Protein AF-A0A9D8XJE2-F1 (afdb_monomer_lite)

Structure (mmCIF, N/CA/C/O backbone):
data_AF-A0A9D8XJE2-F1
#
_entry.id   AF-A0A9D8XJE2-F1
#
loop_
_atom_site.group_PDB
_atom_site.id
_atom_site.type_symbol
_atom_site.label_atom_id
_atom_site.label_alt_id
_atom_site.label_comp_id
_atom_site.label_asym_id
_atom_site.label_entity_id
_atom_site.label_seq_id
_atom_site.pdbx_PDB_ins_code
_atom_site.Cartn_x
_atom_site.Cartn_y
_atom_site.Cartn_z
_atom_site.occupancy
_atom_site.B_iso_or_equiv
_atom_site.auth_seq_id
_atom_site.auth_comp_id
_atom_site.auth_asym_id
_atom_site.auth_atom_id
_atom_site.pdbx_PDB_model_num
ATOM 1 N N . MET A 1 1 ? -11.795 -10.411 -3.114 1.00 62.47 1 MET A N 1
ATOM 2 C CA . MET A 1 1 ? -10.520 -9.705 -3.343 1.00 62.47 1 MET A CA 1
ATOM 3 C C . MET A 1 1 ? -10.272 -9.515 -4.833 1.00 62.47 1 MET A C 1
ATOM 5 O O . MET A 1 1 ? -9.905 -10.485 -5.491 1.00 62.47 1 MET A O 1
ATOM 9 N N . PRO A 1 2 ? -10.496 -8.322 -5.401 1.00 84.31 2 PRO A N 1
ATOM 10 C CA . PRO A 1 2 ? -10.083 -8.045 -6.769 1.00 84.31 2 PRO A CA 1
ATOM 11 C C . PRO A 1 2 ? -8.580 -7.725 -6.790 1.00 84.31 2 PRO A C 1
ATOM 13 O O . PRO A 1 2 ? -8.158 -6.632 -6.414 1.00 84.31 2 PRO A O 1
ATOM 16 N N . ILE A 1 3 ? -7.766 -8.696 -7.211 1.00 92.00 3 ILE A N 1
ATOM 17 C CA . ILE A 1 3 ? -6.412 -8.412 -7.698 1.00 92.00 3 ILE A CA 1
ATOM 18 C C . ILE A 1 3 ? -6.580 -7.789 -9.084 1.00 92.00 3 ILE A C 1
ATOM 20 O O . ILE A 1 3 ? -7.203 -8.390 -9.959 1.00 92.00 3 ILE A O 1
ATOM 24 N N . ILE A 1 4 ? -6.065 -6.578 -9.261 1.00 94.94 4 ILE A N 1
ATOM 25 C CA . ILE A 1 4 ? -6.225 -5.775 -10.470 1.00 94.94 4 ILE A CA 1
ATOM 26 C C . ILE A 1 4 ? -4.855 -5.639 -11.122 1.00 94.94 4 ILE A C 1
ATOM 28 O O . ILE A 1 4 ? -3.985 -4.919 -10.630 1.00 94.94 4 ILE A O 1
ATOM 32 N N . GLU A 1 5 ? -4.663 -6.342 -12.232 1.00 95.19 5 GLU A N 1
ATOM 33 C CA . GLU A 1 5 ? -3.470 -6.179 -13.053 1.00 95.19 5 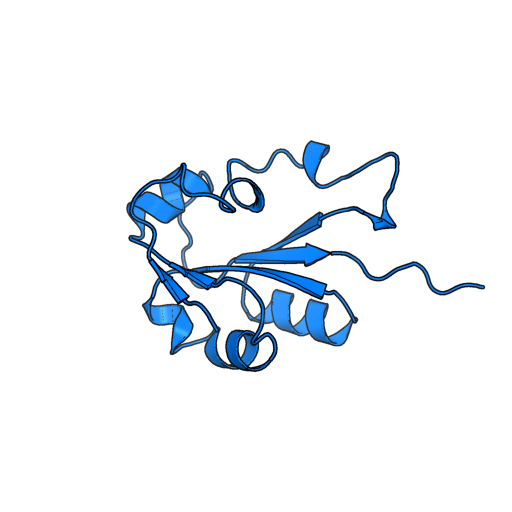GLU A CA 1
ATOM 34 C C . GLU A 1 5 ? -3.574 -4.887 -13.869 1.00 95.19 5 GLU A C 1
ATOM 36 O O . GLU A 1 5 ? -4.526 -4.679 -14.624 1.00 95.19 5 GLU A O 1
ATOM 41 N N . ILE A 1 6 ? -2.597 -4.002 -13.693 1.00 94.69 6 ILE A N 1
ATOM 42 C CA . ILE A 1 6 ? -2.520 -2.706 -14.355 1.00 94.69 6 ILE A CA 1
ATOM 43 C C . ILE A 1 6 ? -1.462 -2.738 -15.455 1.00 94.69 6 ILE A C 1
ATOM 45 O O . ILE A 1 6 ? -0.353 -3.242 -15.278 1.00 94.69 6 ILE A O 1
ATOM 49 N N . ASN A 1 7 ? -1.824 -2.159 -16.597 1.00 93.25 7 ASN A N 1
ATOM 50 C CA . ASN A 1 7 ? -0.956 -2.003 -17.768 1.00 93.25 7 ASN A CA 1
ATOM 51 C C . ASN A 1 7 ? -0.776 -0.527 -18.168 1.00 93.25 7 ASN A C 1
ATOM 53 O O . ASN A 1 7 ? 0.012 -0.222 -19.057 1.00 93.25 7 ASN A O 1
ATOM 57 N N . ASP A 1 8 ? -1.491 0.381 -17.496 1.00 90.81 8 ASP A N 1
ATOM 58 C CA . ASP A 1 8 ? -1.468 1.828 -17.703 1.00 90.81 8 ASP A CA 1
ATOM 59 C C . ASP A 1 8 ? -1.471 2.521 -16.332 1.00 90.81 8 ASP A C 1
ATOM 61 O O . ASP A 1 8 ? -2.212 2.122 -15.431 1.00 90.81 8 ASP A O 1
ATOM 65 N N . ILE A 1 9 ? -0.642 3.555 -16.174 1.00 87.75 9 ILE A N 1
ATOM 66 C CA . ILE A 1 9 ? -0.578 4.379 -14.959 1.00 87.75 9 ILE A CA 1
ATOM 67 C C . ILE A 1 9 ? -1.842 5.226 -14.759 1.00 87.75 9 ILE A C 1
ATOM 69 O O . ILE A 1 9 ? -2.092 5.684 -13.650 1.00 87.75 9 ILE A O 1
ATOM 73 N N . ASN A 1 10 ? -2.641 5.414 -15.812 1.00 87.44 10 ASN A N 1
ATOM 74 C CA . ASN A 1 10 ? -3.896 6.162 -15.780 1.00 87.44 10 ASN A CA 1
ATOM 75 C C . ASN A 1 10 ? -5.112 5.281 -15.450 1.00 87.44 10 ASN A C 1
ATOM 77 O O . ASN A 1 10 ? -6.251 5.727 -15.602 1.00 87.44 10 ASN A O 1
ATOM 81 N N . ALA A 1 11 ? -4.905 4.021 -15.044 1.00 88.94 11 ALA A N 1
ATOM 82 C CA . ALA A 1 11 ? -6.014 3.162 -14.649 1.00 88.94 11 ALA A CA 1
ATOM 83 C C . ALA A 1 11 ? -6.779 3.774 -13.451 1.00 88.94 11 ALA A C 1
ATOM 85 O O . ALA A 1 11 ? -6.152 4.338 -12.549 1.00 88.94 11 ALA A O 1
ATOM 86 N N . PRO A 1 12 ? -8.122 3.661 -13.411 1.00 87.31 12 PRO A N 1
ATOM 87 C CA . PRO A 1 12 ? -8.921 4.232 -12.330 1.00 87.31 12 PRO A CA 1
ATOM 88 C C . PRO A 1 12 ? -8.486 3.728 -10.949 1.00 87.31 12 PRO A C 1
ATOM 90 O O . PRO A 1 12 ? -8.287 2.527 -10.764 1.00 87.31 12 PRO A O 1
ATOM 93 N N . GLY A 1 13 ? -8.383 4.632 -9.973 1.00 86.00 13 GLY A N 1
ATOM 94 C CA . GLY A 1 13 ? -8.026 4.320 -8.590 1.00 86.00 13 GLY A CA 1
ATOM 95 C C . GLY A 1 13 ? -6.520 4.310 -8.303 1.00 86.00 13 GLY A C 1
ATOM 96 O O . GLY A 1 13 ? -6.135 4.121 -7.146 1.00 86.00 13 GLY A O 1
ATOM 97 N N . LEU A 1 14 ? -5.663 4.519 -9.312 1.00 89.06 14 LEU A N 1
ATOM 98 C CA . LEU A 1 14 ? -4.209 4.644 -9.142 1.00 89.06 14 LEU A CA 1
ATOM 99 C C . LEU A 1 14 ? -3.758 6.045 -8.721 1.00 89.06 14 LEU A C 1
ATOM 101 O O . LEU A 1 14 ? -2.628 6.201 -8.257 1.00 89.06 14 LEU A O 1
ATOM 105 N N . GLU A 1 15 ? -4.627 7.053 -8.820 1.00 86.12 15 GLU A N 1
ATOM 106 C CA . GLU A 1 15 ? -4.335 8.442 -8.457 1.00 86.12 15 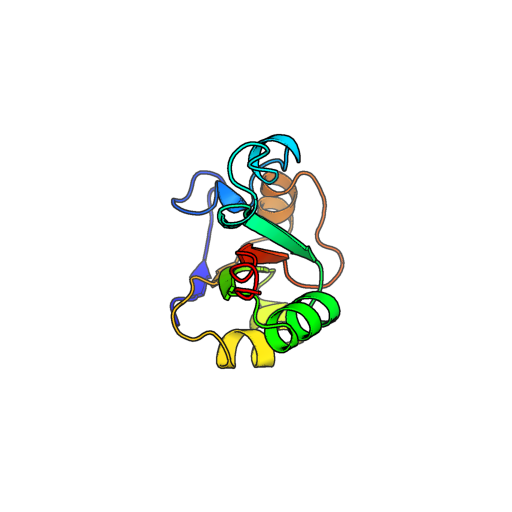GLU A CA 1
ATOM 107 C C . GLU A 1 15 ? -3.818 8.576 -7.018 1.00 86.12 15 GLU A C 1
ATOM 109 O O . GLU A 1 15 ? -2.936 9.388 -6.750 1.00 86.12 15 GLU A O 1
ATOM 114 N N . ILE A 1 1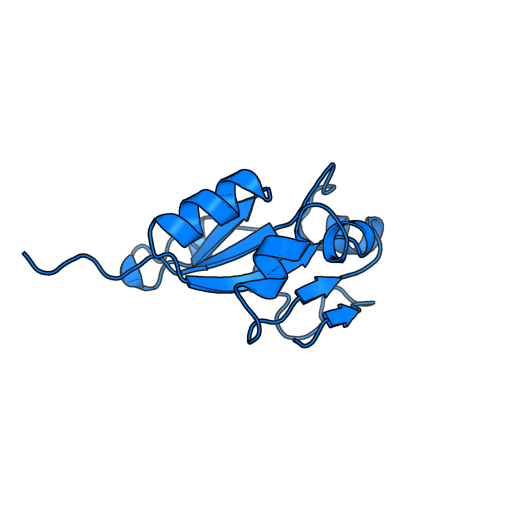6 ? -4.279 7.702 -6.116 1.00 85.12 16 ILE A N 1
ATOM 115 C CA . ILE A 1 16 ? -3.866 7.646 -4.708 1.00 85.12 16 ILE A CA 1
ATOM 116 C C . ILE A 1 16 ? -2.389 7.261 -4.519 1.00 85.12 16 ILE A C 1
ATOM 118 O O . ILE A 1 16 ? -1.808 7.566 -3.480 1.00 85.12 16 ILE A O 1
ATOM 122 N N . PHE A 1 17 ? -1.781 6.601 -5.511 1.00 87.00 17 PHE A N 1
ATOM 123 C CA . PHE A 1 17 ? -0.370 6.200 -5.524 1.00 87.00 17 PHE A CA 1
ATOM 124 C C . PHE A 1 17 ? 0.488 7.034 -6.482 1.00 87.00 17 PHE A C 1
ATOM 126 O O . PHE A 1 17 ? 1.713 6.904 -6.468 1.00 87.00 17 PHE A O 1
ATOM 133 N N . SER A 1 18 ? -0.138 7.858 -7.324 1.00 80.62 18 SER A N 1
ATOM 134 C CA . SER A 1 18 ? 0.569 8.692 -8.291 1.00 80.62 18 SER A CA 1
ATOM 135 C C . SER A 1 18 ? 1.325 9.823 -7.587 1.00 80.62 18 SER A C 1
ATOM 137 O O . SER A 1 18 ? 0.794 10.431 -6.661 1.00 80.62 18 SER A O 1
ATOM 139 N N . THR A 1 19 ? 2.574 10.065 -8.010 1.00 62.91 19 THR A N 1
ATOM 140 C CA . THR A 1 19 ? 3.466 11.192 -7.643 1.00 62.91 19 THR A CA 1
ATOM 141 C C . THR A 1 19 ? 3.049 11.959 -6.375 1.00 62.91 19 THR A C 1
ATOM 143 O O . THR A 1 19 ? 2.465 13.042 -6.430 1.00 62.91 19 THR A O 1
ATOM 146 N N . LEU A 1 20 ? 3.346 11.354 -5.222 1.00 62.06 20 LEU A N 1
ATOM 147 C CA . LEU A 1 20 ? 3.017 11.829 -3.878 1.00 62.06 20 LEU A CA 1
ATOM 148 C C . LEU A 1 20 ? 3.503 13.269 -3.649 1.00 62.06 20 LEU A C 1
ATOM 150 O O . LEU A 1 20 ? 4.661 13.492 -3.301 1.00 62.06 20 LEU A O 1
ATOM 154 N N . THR A 1 21 ? 2.616 14.257 -3.772 1.00 54.44 21 THR A N 1
ATOM 155 C CA . THR A 1 21 ? 2.814 15.527 -3.065 1.00 54.44 21 THR A CA 1
ATOM 156 C C . THR A 1 21 ? 2.170 15.396 -1.694 1.00 54.44 21 THR A C 1
ATOM 158 O O . THR A 1 21 ? 0.951 15.299 -1.556 1.00 54.44 21 THR A O 1
ATOM 161 N N . GLU A 1 22 ? 3.008 15.389 -0.655 1.00 53.03 22 GLU A N 1
ATOM 162 C CA . GLU A 1 22 ? 2.613 15.326 0.761 1.00 53.03 22 GLU A CA 1
ATOM 163 C C . GLU A 1 22 ? 1.508 16.332 1.133 1.00 53.03 22 GLU A C 1
ATOM 165 O O . GLU A 1 22 ? 0.747 16.083 2.067 1.00 53.03 22 GLU A O 1
ATOM 170 N N . ALA A 1 23 ? 1.380 17.431 0.379 1.00 50.06 23 ALA A N 1
ATOM 171 C CA . ALA A 1 23 ? 0.350 18.456 0.533 1.00 50.06 23 ALA A CA 1
ATOM 172 C C . ALA A 1 23 ? -1.085 17.973 0.239 1.00 50.06 23 ALA A C 1
ATOM 174 O O . ALA A 1 23 ? -2.022 18.518 0.807 1.00 50.06 23 ALA A O 1
ATOM 175 N N . GLN A 1 24 ? -1.287 16.961 -0.615 1.00 50.22 24 GLN A N 1
ATOM 176 C CA . GLN A 1 24 ? -2.628 16.423 -0.911 1.00 50.22 24 GLN A CA 1
ATOM 177 C C . GLN A 1 24 ? -3.044 15.309 0.064 1.00 50.22 24 GLN A C 1
ATOM 179 O O . GLN A 1 24 ? -4.230 15.099 0.308 1.00 50.22 24 GLN A O 1
ATOM 184 N N . LEU A 1 25 ? -2.068 14.619 0.662 1.00 53.78 25 LEU A N 1
ATOM 185 C CA . LEU A 1 25 ? -2.282 13.585 1.682 1.00 53.78 25 LEU A CA 1
ATOM 186 C C . LEU A 1 25 ? -2.472 14.189 3.082 1.00 53.78 25 LEU A C 1
ATOM 188 O O . LEU A 1 25 ? -3.313 13.738 3.868 1.00 53.78 25 LEU A O 1
ATOM 192 N N . ARG A 1 26 ? -1.749 15.275 3.380 1.00 52.03 26 ARG A N 1
ATOM 193 C CA . ARG A 1 26 ? -2.058 16.177 4.491 1.00 52.03 26 ARG A CA 1
ATOM 194 C C . ARG A 1 26 ? -3.241 17.046 4.096 1.00 52.03 26 ARG A C 1
ATOM 196 O O . ARG A 1 26 ? -3.078 18.175 3.661 1.00 52.03 26 ARG A O 1
ATOM 203 N N . ASN A 1 27 ? -4.444 16.532 4.284 1.00 52.28 27 ASN A N 1
ATOM 204 C CA . ASN A 1 27 ? -5.636 17.363 4.306 1.00 52.28 27 ASN A CA 1
ATOM 205 C C . ASN A 1 27 ? -5.521 18.310 5.527 1.00 52.28 27 ASN A C 1
ATOM 207 O O . ASN A 1 27 ? -6.019 17.992 6.603 1.00 52.28 27 ASN A O 1
ATOM 211 N N . GLU A 1 28 ? -4.751 19.405 5.412 1.00 52.34 28 GLU A N 1
ATOM 212 C CA . GLU A 1 28 ? -4.370 20.304 6.524 1.00 52.34 28 GLU A CA 1
ATOM 213 C C . GLU A 1 28 ? -5.590 20.900 7.239 1.00 52.34 28 GLU A C 1
ATOM 215 O O . GLU A 1 28 ? -5.504 21.282 8.403 1.00 52.34 28 GLU A O 1
ATOM 220 N N . LEU A 1 29 ? -6.734 20.925 6.553 1.00 54.16 29 LEU A N 1
ATOM 221 C CA . LEU A 1 29 ? -8.015 21.401 7.061 1.00 54.16 29 LEU A CA 1
ATOM 222 C C . LEU A 1 29 ? -8.844 20.301 7.747 1.00 54.16 29 LEU A C 1
ATOM 224 O O . LEU A 1 29 ? -9.683 20.620 8.582 1.00 54.16 29 LEU A O 1
ATOM 228 N N . GLU A 1 30 ? -8.617 19.023 7.422 1.00 58.00 30 GLU A N 1
ATOM 229 C CA . GLU A 1 30 ? -9.406 17.880 7.911 1.00 58.00 30 GLU A CA 1
ATOM 230 C C . GLU A 1 30 ? -8.498 16.660 8.174 1.00 58.00 30 GLU A C 1
ATOM 232 O O . GLU A 1 30 ? -8.479 15.701 7.391 1.00 58.00 30 GLU A O 1
ATOM 237 N N . PRO A 1 31 ? -7.717 16.664 9.270 1.00 59.47 31 PRO A N 1
ATOM 238 C CA . PRO A 1 31 ? -6.745 15.612 9.567 1.00 59.47 31 PRO A CA 1
ATOM 239 C C . PRO A 1 31 ? -7.364 14.207 9.693 1.00 59.47 31 PRO A C 1
ATOM 241 O O . PRO A 1 31 ? -6.683 13.228 9.377 1.00 59.47 31 PRO A O 1
ATOM 244 N N . GLU A 1 32 ? -8.643 14.078 10.074 1.00 59.56 32 GLU A N 1
ATOM 245 C CA . GLU A 1 32 ? -9.380 12.800 10.045 1.00 59.56 32 GLU A CA 1
ATOM 246 C C . GLU A 1 32 ? -9.646 12.243 8.636 1.00 59.56 32 GLU A C 1
ATOM 248 O O . GLU A 1 32 ? -9.842 11.038 8.468 1.00 59.56 32 GLU A O 1
ATOM 253 N N . LYS A 1 33 ? -9.627 13.093 7.606 1.00 63.50 33 LYS A N 1
ATOM 254 C CA . LYS A 1 33 ? -9.758 12.687 6.200 1.00 63.50 33 LYS A CA 1
ATOM 255 C C . LYS A 1 33 ? -8.403 12.485 5.526 1.00 63.50 33 LYS A C 1
ATOM 257 O O . LYS A 1 33 ? -8.366 12.125 4.351 1.00 63.50 33 LYS A O 1
ATOM 262 N N . GLY A 1 34 ? -7.305 12.702 6.253 1.00 74.50 34 GLY A N 1
ATOM 263 C CA . GLY A 1 34 ? -5.950 12.509 5.755 1.00 74.50 34 GLY A CA 1
ATOM 264 C C . GLY A 1 34 ? -5.711 11.059 5.340 1.00 74.50 34 GLY A C 1
ATOM 265 O O . GLY A 1 34 ? -5.787 10.136 6.159 1.00 74.50 34 GLY A O 1
ATOM 266 N N . ILE A 1 35 ? -5.413 10.868 4.059 1.00 83.50 35 ILE A N 1
ATOM 267 C CA . ILE A 1 35 ? -4.887 9.615 3.525 1.00 83.50 35 ILE A CA 1
ATOM 268 C C . ILE A 1 35 ? -3.366 9.687 3.649 1.00 83.50 35 ILE A C 1
ATOM 270 O O . ILE A 1 35 ? -2.781 10.758 3.548 1.00 83.50 35 ILE A O 1
ATOM 274 N N . PHE A 1 36 ? -2.700 8.567 3.883 1.00 84.38 36 PHE A N 1
ATOM 275 C CA . PHE A 1 36 ? -1.247 8.475 3.744 1.00 84.38 36 PHE A CA 1
ATOM 276 C C . PHE A 1 36 ? -0.866 7.131 3.136 1.00 84.38 36 PHE A C 1
ATOM 278 O O . PHE A 1 36 ? -1.663 6.189 3.144 1.00 84.38 36 PHE A O 1
ATOM 285 N N . ILE A 1 37 ? 0.361 7.047 2.626 1.00 88.75 37 ILE A N 1
ATOM 286 C CA . ILE A 1 37 ? 0.921 5.802 2.111 1.00 88.75 37 ILE A CA 1
ATOM 287 C C . ILE A 1 37 ? 1.823 5.178 3.172 1.00 88.75 37 ILE A C 1
ATOM 289 O O . ILE A 1 37 ? 2.803 5.777 3.610 1.00 88.75 37 ILE A O 1
ATOM 293 N N . ALA A 1 38 ? 1.475 3.970 3.602 1.00 91.19 38 ALA A N 1
ATOM 294 C CA . ALA A 1 38 ? 2.335 3.121 4.408 1.00 91.19 38 ALA A CA 1
ATOM 295 C C . ALA A 1 38 ? 3.223 2.280 3.486 1.00 91.19 38 ALA A C 1
ATOM 297 O O . ALA A 1 38 ? 2.723 1.549 2.627 1.00 91.19 38 ALA A O 1
ATOM 298 N N . GLU A 1 39 ? 4.536 2.357 3.694 1.00 89.94 39 GLU A N 1
ATOM 299 C CA . GLU A 1 39 ? 5.518 1.619 2.902 1.00 89.94 39 GLU A CA 1
ATOM 300 C C . GLU A 1 39 ? 6.042 0.408 3.682 1.00 89.94 39 GLU A C 1
ATOM 302 O O . GLU A 1 39 ? 6.525 0.548 4.807 1.00 89.94 39 GLU A O 1
ATOM 307 N N . SER A 1 40 ? 6.009 -0.774 3.058 1.00 90.81 40 SER A N 1
ATOM 308 C CA . SER A 1 40 ? 6.428 -2.090 3.573 1.00 90.81 40 SER A CA 1
ATOM 309 C C . SER A 1 40 ? 5.377 -2.877 4.373 1.00 90.81 40 SER A C 1
ATOM 311 O O . SER A 1 40 ? 4.612 -2.303 5.156 1.00 90.81 40 SER A O 1
ATOM 313 N N . PRO A 1 41 ? 5.419 -4.225 4.302 1.00 93.44 41 PRO A N 1
ATOM 314 C CA . PRO A 1 41 ? 4.533 -5.080 5.087 1.00 93.44 41 PRO A CA 1
ATOM 315 C C . PRO A 1 41 ? 4.577 -4.816 6.597 1.00 93.44 41 PRO A C 1
ATOM 317 O O . PRO A 1 41 ? 3.562 -4.892 7.287 1.00 93.44 41 PRO A O 1
ATOM 320 N N . LYS A 1 42 ? 5.760 -4.492 7.138 1.00 94.00 42 LYS A N 1
ATOM 321 C CA . LYS A 1 42 ? 5.932 -4.237 8.574 1.00 94.00 42 LYS A CA 1
ATOM 322 C C . LYS A 1 42 ? 5.147 -3.004 9.019 1.00 94.00 42 LYS A C 1
ATOM 324 O O . LYS A 1 42 ? 4.442 -3.080 10.020 1.00 94.00 42 LYS A O 1
ATOM 329 N N . VAL A 1 43 ? 5.266 -1.892 8.294 1.00 93.25 43 VAL A N 1
ATOM 330 C CA . VAL A 1 43 ? 4.574 -0.640 8.638 1.00 93.25 43 VAL A CA 1
ATOM 331 C C . VAL A 1 43 ? 3.066 -0.811 8.491 1.00 93.25 43 VAL A C 1
ATOM 333 O O . VAL A 1 43 ? 2.324 -0.423 9.388 1.00 93.25 43 VAL A O 1
ATOM 336 N N . ILE A 1 44 ? 2.618 -1.470 7.420 1.00 94.75 44 ILE A N 1
ATOM 337 C CA . ILE A 1 44 ? 1.192 -1.720 7.178 1.00 94.75 44 ILE A CA 1
ATOM 338 C C . ILE A 1 44 ? 0.585 -2.559 8.306 1.00 94.75 44 ILE A C 1
ATOM 340 O O . ILE A 1 44 ? -0.477 -2.219 8.820 1.00 94.75 44 ILE A O 1
ATOM 344 N N . ARG A 1 45 ? 1.275 -3.613 8.762 1.00 94.50 45 ARG A N 1
ATOM 345 C CA . ARG A 1 45 ? 0.823 -4.417 9.909 1.00 94.50 45 ARG A CA 1
ATOM 346 C C . ARG A 1 45 ? 0.683 -3.593 11.187 1.00 94.50 45 ARG A C 1
ATOM 348 O O . ARG A 1 45 ? -0.313 -3.746 11.890 1.00 94.50 45 ARG A O 1
ATOM 355 N N . VAL A 1 46 ? 1.652 -2.725 11.478 1.00 95.00 46 VAL A N 1
ATOM 356 C CA . VAL A 1 46 ? 1.594 -1.836 12.651 1.00 95.00 46 VAL A CA 1
ATOM 357 C C . VAL A 1 46 ? 0.417 -0.864 12.536 1.00 95.00 46 VAL A C 1
ATOM 359 O O . VAL A 1 46 ? -0.315 -0.675 13.504 1.00 95.00 46 VAL A O 1
ATOM 362 N N . ALA A 1 47 ? 0.184 -0.295 11.353 1.00 92.62 47 ALA A N 1
ATOM 363 C CA . ALA A 1 47 ? -0.944 0.597 11.115 1.00 92.62 47 ALA A CA 1
ATOM 364 C C . ALA A 1 47 ? -2.292 -0.134 11.269 1.00 92.62 47 ALA A C 1
ATOM 366 O O . ALA A 1 47 ? -3.174 0.345 11.976 1.00 92.62 47 ALA A O 1
ATOM 367 N N . LEU A 1 48 ? -2.437 -1.338 10.710 1.00 93.31 48 LEU A N 1
ATOM 368 C CA . LEU A 1 48 ? -3.626 -2.174 10.911 1.00 93.31 48 LEU A CA 1
ATOM 369 C C . LEU A 1 48 ? -3.893 -2.447 12.400 1.00 93.31 48 LEU A C 1
ATOM 371 O O . LEU A 1 48 ? -5.019 -2.296 12.866 1.00 93.31 48 LEU A O 1
ATOM 375 N N . GLN A 1 49 ? -2.855 -2.796 13.169 1.00 92.94 49 GLN A N 1
ATOM 376 C CA . GLN A 1 49 ? -2.966 -3.019 14.618 1.00 92.94 49 GLN A CA 1
ATOM 377 C C . GLN A 1 49 ? -3.367 -1.757 15.390 1.00 92.94 49 GLN A C 1
ATOM 379 O O . GLN A 1 49 ? -4.044 -1.851 16.410 1.00 92.94 49 GLN A O 1
ATOM 384 N N . ALA A 1 50 ? -2.973 -0.581 14.903 1.00 91.12 50 ALA A N 1
ATOM 385 C CA . ALA A 1 50 ? -3.342 0.704 15.481 1.00 91.12 50 ALA A CA 1
ATOM 386 C C . ALA A 1 50 ? -4.727 1.214 15.019 1.00 91.12 50 ALA A C 1
ATOM 388 O O . ALA A 1 50 ? -5.104 2.334 15.360 1.00 91.12 50 ALA A O 1
ATOM 389 N N . GLY A 1 51 ? -5.490 0.411 14.266 1.00 90.56 51 GLY A N 1
ATOM 390 C CA . GLY A 1 51 ? -6.859 0.730 13.846 1.00 90.56 51 GLY A CA 1
ATOM 391 C C . GLY A 1 51 ? -6.959 1.593 12.586 1.00 90.56 51 GLY A C 1
ATOM 392 O O . GLY A 1 51 ? -8.014 2.167 12.320 1.00 90.56 51 GLY A O 1
ATOM 393 N N . TYR A 1 52 ? -5.882 1.705 11.809 1.00 90.88 52 TYR A N 1
ATOM 394 C CA . TYR A 1 52 ? -5.910 2.402 10.527 1.00 90.88 52 TYR A CA 1
ATOM 395 C C . TYR A 1 52 ? -6.633 1.565 9.473 1.00 90.88 52 TYR A C 1
ATOM 397 O O . TYR A 1 52 ? -6.460 0.347 9.400 1.00 90.88 52 TYR A O 1
ATOM 405 N N . GLN A 1 53 ? -7.417 2.230 8.627 1.00 90.88 53 GLN A N 1
ATOM 406 C CA . GLN A 1 53 ? -8.201 1.571 7.583 1.00 90.88 53 GLN A CA 1
ATOM 407 C C . GLN A 1 53 ? -7.425 1.542 6.271 1.00 90.88 53 GLN A C 1
ATOM 409 O O . GLN A 1 53 ? -6.927 2.575 5.828 1.00 90.88 53 GLN A O 1
ATOM 414 N N . THR A 1 54 ? -7.336 0.377 5.637 1.00 92.94 54 THR A N 1
ATOM 415 C CA . THR A 1 54 ? -6.742 0.219 4.305 1.00 92.94 54 THR A CA 1
ATOM 416 C C . THR A 1 54 ? -7.734 0.654 3.229 1.00 92.94 54 THR A C 1
ATOM 418 O O . THR A 1 54 ? -8.939 0.459 3.362 1.00 92.94 54 THR A O 1
ATOM 421 N N . LEU A 1 55 ? -7.229 1.287 2.170 1.00 92.44 55 LEU A N 1
ATOM 422 C CA . LEU A 1 55 ? -8.035 1.766 1.042 1.00 92.44 55 LEU A CA 1
ATOM 423 C C . LEU A 1 55 ? -7.678 1.040 -0.252 1.00 92.44 55 LEU A C 1
ATOM 425 O O . LEU A 1 55 ? -8.561 0.688 -1.023 1.00 92.44 55 LEU A O 1
ATOM 429 N N . ALA A 1 56 ? -6.386 0.823 -0.479 1.00 94.12 56 ALA A N 1
ATOM 430 C CA . ALA A 1 56 ? -5.858 0.115 -1.634 1.00 94.12 56 ALA A CA 1
ATOM 431 C C . ALA A 1 56 ? -4.437 -0.370 -1.334 1.00 94.12 56 ALA A C 1
ATOM 433 O O . ALA A 1 56 ? -3.735 0.226 -0.509 1.00 94.12 56 ALA A O 1
ATOM 434 N N . LEU A 1 57 ? -4.001 -1.407 -2.044 1.00 94.94 57 LEU A N 1
ATOM 435 C CA . LEU A 1 57 ? -2.624 -1.900 -2.035 1.00 94.94 57 LEU A CA 1
ATOM 436 C C . LEU A 1 57 ? -2.018 -1.792 -3.438 1.00 94.94 57 LEU A C 1
ATOM 438 O O . LEU A 1 57 ? -2.726 -1.955 -4.428 1.00 94.94 57 LEU A O 1
ATOM 442 N N . LEU A 1 58 ? -0.710 -1.556 -3.513 1.00 94.81 58 LEU A N 1
ATOM 443 C CA . LEU A 1 58 ? 0.069 -1.555 -4.752 1.00 94.81 58 LEU A CA 1
ATOM 444 C C . LEU A 1 58 ? 1.357 -2.359 -4.542 1.00 94.81 58 LEU A C 1
ATOM 446 O O . LEU A 1 58 ? 2.179 -2.007 -3.689 1.00 94.81 58 LEU A O 1
ATOM 450 N N . CYS A 1 59 ? 1.552 -3.435 -5.303 1.00 94.88 59 CYS A N 1
ATOM 451 C CA . CYS A 1 59 ? 2.773 -4.242 -5.239 1.00 94.88 59 CYS A CA 1
ATOM 452 C C . CYS A 1 59 ? 3.020 -5.065 -6.511 1.00 94.88 59 CYS A C 1
ATOM 454 O O . CYS A 1 59 ? 2.124 -5.296 -7.319 1.00 94.88 59 CYS A O 1
ATOM 456 N N . GLU A 1 60 ? 4.249 -5.549 -6.698 1.00 93.81 60 GLU A N 1
ATOM 457 C CA . GLU A 1 60 ? 4.525 -6.561 -7.727 1.00 93.81 60 GLU A CA 1
ATOM 458 C C . GLU A 1 60 ? 3.831 -7.889 -7.387 1.00 93.81 60 GLU A C 1
ATOM 460 O O . GLU A 1 60 ? 3.703 -8.249 -6.216 1.00 93.81 60 GLU A O 1
ATOM 465 N N . ASN A 1 61 ? 3.480 -8.672 -8.409 1.00 91.50 61 ASN A N 1
ATOM 466 C CA . ASN A 1 61 ? 2.720 -9.919 -8.255 1.00 91.50 61 ASN A CA 1
ATOM 467 C C . ASN A 1 61 ? 3.370 -10.904 -7.254 1.00 91.50 61 ASN A C 1
ATOM 469 O O . ASN A 1 61 ? 2.699 -11.502 -6.417 1.00 91.50 61 ASN A O 1
ATOM 473 N N . ARG A 1 62 ? 4.710 -10.976 -7.230 1.00 91.25 62 ARG A N 1
ATOM 474 C CA . ARG A 1 62 ? 5.475 -11.805 -6.274 1.00 91.25 62 ARG A CA 1
ATOM 475 C C . ARG A 1 62 ? 5.178 -11.521 -4.794 1.00 91.25 62 ARG A C 1
ATOM 477 O O . ARG A 1 62 ? 5.381 -12.399 -3.964 1.00 91.25 62 ARG A O 1
ATOM 484 N N . HIS A 1 63 ? 4.736 -10.310 -4.456 1.00 92.44 63 HIS A N 1
ATOM 485 C CA . HIS A 1 63 ? 4.434 -9.912 -3.080 1.00 92.44 63 HIS A CA 1
ATOM 486 C C . HIS A 1 63 ? 3.021 -10.327 -2.651 1.00 92.44 63 HIS A C 1
ATOM 488 O O . HIS A 1 63 ? 2.797 -10.545 -1.463 1.00 92.44 63 HIS A O 1
ATOM 494 N N . ILE A 1 64 ? 2.097 -10.520 -3.602 1.00 91.00 64 ILE A N 1
ATOM 495 C CA . ILE A 1 64 ? 0.706 -10.928 -3.340 1.00 91.00 64 ILE A CA 1
ATOM 496 C C . ILE A 1 64 ? 0.655 -12.284 -2.638 1.00 91.00 64 ILE A C 1
ATOM 498 O O . ILE A 1 64 ? -0.050 -12.444 -1.650 1.00 91.00 64 ILE A O 1
ATOM 502 N N . GLN A 1 65 ? 1.428 -13.250 -3.134 1.00 89.06 65 GLN A N 1
ATOM 503 C CA . GLN A 1 65 ? 1.567 -14.583 -2.531 1.00 89.06 65 GLN A CA 1
ATOM 504 C C . GLN A 1 65 ? 2.748 -14.665 -1.550 1.00 89.06 65 GLN A C 1
ATOM 506 O O . GLN A 1 65 ? 3.048 -15.731 -1.019 1.00 89.06 65 GLN A O 1
ATOM 511 N N . GLY A 1 66 ? 3.454 -13.551 -1.356 1.00 90.81 66 GLY A N 1
ATOM 512 C CA . GLY A 1 66 ? 4.663 -13.461 -0.555 1.00 90.81 66 GLY A CA 1
ATOM 513 C C . GLY A 1 66 ? 4.424 -12.731 0.762 1.00 90.81 66 GLY A C 1
ATOM 514 O O . GLY A 1 66 ? 3.567 -13.082 1.565 1.00 90.81 66 GLY A O 1
ATOM 515 N N . ASP A 1 67 ? 5.214 -11.691 0.989 1.00 90.25 67 ASP A N 1
ATOM 516 C CA . ASP A 1 67 ? 5.272 -10.927 2.237 1.00 90.25 67 ASP A CA 1
ATOM 517 C C . ASP A 1 67 ? 4.063 -10.012 2.505 1.00 90.25 67 ASP A C 1
ATOM 519 O O . ASP A 1 67 ? 3.969 -9.476 3.614 1.00 90.25 67 ASP A O 1
ATOM 523 N N . ALA A 1 68 ? 3.164 -9.833 1.530 1.00 91.81 68 ALA A N 1
ATOM 524 C CA . ALA A 1 68 ? 1.906 -9.103 1.682 1.00 91.81 68 ALA A CA 1
ATOM 525 C C . ALA A 1 68 ? 0.666 -10.014 1.744 1.00 91.81 68 ALA A C 1
ATOM 527 O O . ALA A 1 68 ? -0.437 -9.498 1.920 1.00 91.81 68 ALA A O 1
ATOM 528 N N . ALA A 1 69 ? 0.820 -11.339 1.629 1.00 92.75 69 ALA A N 1
ATOM 529 C CA . ALA A 1 69 ? -0.305 -12.277 1.599 1.00 92.75 69 ALA A CA 1
ATOM 530 C C . ALA A 1 69 ? -1.206 -12.155 2.840 1.00 92.75 69 ALA A C 1
ATOM 532 O O . ALA A 1 69 ? -2.420 -12.020 2.719 1.00 92.75 69 ALA A O 1
ATOM 533 N N . ASP A 1 70 ? -0.608 -12.082 4.032 1.00 93.06 70 ASP A N 1
ATOM 534 C CA . ASP A 1 70 ? -1.330 -11.943 5.302 1.00 93.06 70 ASP A CA 1
ATOM 535 C C . ASP A 1 70 ? -2.073 -10.603 5.429 1.00 93.06 70 ASP A C 1
ATOM 537 O O . ASP A 1 70 ? -3.107 -10.510 6.090 1.00 93.06 70 ASP A O 1
ATOM 541 N N . ILE A 1 71 ? -1.547 -9.546 4.808 1.00 93.31 71 ILE A N 1
ATOM 542 C CA . ILE A 1 71 ? -2.176 -8.220 4.780 1.00 93.31 71 ILE A CA 1
ATOM 543 C C . ILE A 1 71 ? -3.392 -8.248 3.858 1.00 93.31 71 ILE A C 1
ATOM 545 O O . ILE A 1 71 ? -4.451 -7.740 4.220 1.00 93.31 71 ILE A O 1
ATOM 549 N N . ILE A 1 72 ? -3.235 -8.862 2.687 1.00 92.12 72 ILE A N 1
ATOM 550 C CA . ILE A 1 72 ? -4.284 -9.033 1.684 1.00 92.12 72 ILE A CA 1
ATOM 551 C C . ILE A 1 72 ? -5.431 -9.858 2.287 1.00 92.12 72 ILE A C 1
ATOM 553 O O . ILE A 1 72 ? -6.564 -9.387 2.314 1.00 92.12 72 ILE A O 1
ATOM 557 N N . GLU A 1 73 ? -5.145 -11.005 2.904 1.00 91.69 73 GLU A N 1
ATOM 558 C CA . GLU A 1 73 ? -6.158 -11.837 3.576 1.00 91.69 73 GLU A CA 1
ATOM 559 C C . GLU A 1 73 ? -6.966 -11.081 4.644 1.00 91.69 73 GLU A C 1
ATOM 561 O O . GLU A 1 73 ? -8.165 -11.309 4.803 1.00 91.69 73 GLU A O 1
ATOM 566 N N . ARG A 1 74 ? -6.332 -10.147 5.364 1.00 90.06 74 ARG A N 1
ATOM 567 C CA . ARG A 1 74 ? -6.986 -9.313 6.386 1.00 90.06 74 ARG A CA 1
ATOM 568 C C . ARG A 1 74 ? -7.837 -8.181 5.815 1.00 90.06 74 ARG A C 1
ATOM 570 O O . ARG A 1 74 ? -8.569 -7.551 6.576 1.00 90.06 74 ARG A O 1
ATOM 577 N N . CYS A 1 75 ? -7.721 -7.870 4.527 1.00 88.69 75 CYS A N 1
ATOM 578 C CA . CYS A 1 75 ? -8.395 -6.738 3.892 1.00 88.69 75 CYS A CA 1
ATOM 579 C C . CYS A 1 75 ? -9.111 -7.173 2.597 1.00 88.69 75 CYS A C 1
ATOM 581 O O . CYS A 1 75 ? -8.757 -6.700 1.517 1.00 88.69 75 CYS A O 1
ATOM 583 N N . PRO A 1 76 ? -10.123 -8.060 2.669 1.00 84.12 76 PRO A N 1
ATOM 584 C CA . PRO A 1 76 ? -10.672 -8.746 1.497 1.00 84.12 76 PRO A CA 1
ATOM 585 C C . PRO A 1 76 ? -11.413 -7.852 0.485 1.00 84.12 76 PRO A C 1
ATOM 587 O O . PRO A 1 76 ? -11.591 -8.235 -0.681 1.00 84.12 76 PRO A O 1
ATOM 590 N N . ASP A 1 77 ? -11.822 -6.663 0.921 1.00 87.88 77 ASP A N 1
ATOM 591 C CA . ASP A 1 77 ? -12.706 -5.771 0.169 1.00 87.88 77 ASP A CA 1
ATOM 592 C C . ASP A 1 77 ? -11.970 -4.627 -0.541 1.00 87.88 77 ASP A C 1
ATOM 594 O O . ASP A 1 77 ? -12.598 -3.847 -1.255 1.00 87.88 77 ASP A O 1
ATOM 598 N N . ILE A 1 78 ? -10.646 -4.518 -0.379 1.00 92.00 78 ILE A N 1
ATOM 599 C CA . ILE A 1 78 ? -9.864 -3.460 -1.028 1.00 92.00 78 ILE A CA 1
ATOM 600 C C . ILE A 1 78 ? -9.249 -3.923 -2.358 1.00 92.00 78 ILE A C 1
ATOM 602 O O . ILE A 1 78 ? -8.906 -5.101 -2.512 1.00 92.00 78 ILE A O 1
ATOM 606 N N . PRO A 1 79 ? -9.061 -3.008 -3.324 1.00 95.00 79 PRO A N 1
ATOM 607 C CA . PRO A 1 79 ? -8.308 -3.297 -4.534 1.00 95.00 79 PRO A CA 1
ATOM 608 C C . PRO A 1 79 ? -6.824 -3.531 -4.230 1.00 95.00 79 PRO A C 1
ATOM 610 O O . PRO A 1 79 ? -6.188 -2.773 -3.489 1.00 95.00 79 PRO A O 1
ATOM 613 N N . VAL A 1 80 ? -6.267 -4.569 -4.855 1.00 95.50 80 VAL A N 1
ATOM 614 C CA . VAL A 1 80 ? -4.825 -4.842 -4.876 1.00 95.50 80 VAL A CA 1
ATOM 615 C C . VAL A 1 80 ? -4.332 -4.641 -6.300 1.00 95.50 80 VAL A C 1
ATOM 617 O O . VAL A 1 80 ? -4.562 -5.487 -7.160 1.00 95.50 80 VAL A O 1
ATOM 620 N N . TYR A 1 81 ? -3.666 -3.522 -6.554 1.00 95.44 81 TYR A N 1
ATOM 621 C CA . TYR A 1 81 ? -3.097 -3.210 -7.856 1.00 95.44 81 TYR A CA 1
ATOM 622 C C . TYR A 1 81 ? -1.732 -3.871 -8.017 1.00 95.44 81 TYR A C 1
ATOM 624 O O . TYR A 1 81 ? -0.867 -3.786 -7.139 1.00 95.44 81 TYR A O 1
ATOM 632 N N . THR A 1 82 ? -1.522 -4.506 -9.164 1.00 95.19 82 THR A N 1
ATOM 633 C CA . THR A 1 82 ? -0.251 -5.139 -9.498 1.00 95.19 82 THR A CA 1
ATOM 634 C C . THR A 1 82 ? 0.131 -4.913 -10.943 1.00 95.19 82 THR A C 1
ATOM 636 O O . THR A 1 82 ? -0.727 -4.786 -11.803 1.00 95.19 82 THR A O 1
ATOM 639 N N . GLY A 1 83 ? 1.423 -4.847 -11.227 1.00 93.56 83 GLY A N 1
ATOM 640 C CA . GLY A 1 83 ? 1.914 -4.607 -12.575 1.00 93.56 83 GLY A CA 1
ATOM 641 C C . GLY A 1 83 ? 3.412 -4.831 -12.670 1.00 93.56 83 GLY A C 1
ATOM 642 O O . GLY A 1 83 ? 4.062 -5.278 -11.718 1.00 93.56 83 GLY A O 1
ATOM 643 N N . SER A 1 84 ? 3.972 -4.513 -13.835 1.00 93.00 84 SER A N 1
ATOM 644 C CA . SER A 1 84 ? 5.412 -4.621 -14.051 1.00 93.00 84 SER A CA 1
ATOM 645 C C . SER A 1 84 ? 6.181 -3.638 -13.164 1.00 93.00 84 SER A C 1
ATOM 647 O O . SER A 1 84 ? 5.729 -2.526 -12.888 1.00 93.00 84 SER A O 1
ATOM 649 N N . ARG A 1 85 ? 7.398 -4.015 -12.763 1.00 91.31 85 ARG A N 1
ATOM 650 C CA . ARG A 1 85 ? 8.282 -3.151 -11.968 1.00 91.31 85 ARG A CA 1
ATOM 651 C C . ARG A 1 85 ? 8.487 -1.768 -12.590 1.00 91.31 85 ARG A C 1
ATOM 653 O O . ARG A 1 85 ? 8.539 -0.785 -11.859 1.00 91.31 85 ARG A O 1
ATOM 660 N N . GLN A 1 86 ? 8.619 -1.697 -13.917 1.00 91.50 86 GLN A N 1
ATOM 661 C CA . GLN A 1 86 ? 8.768 -0.428 -14.633 1.00 91.50 86 GLN A CA 1
ATOM 662 C C . GLN A 1 86 ? 7.511 0.433 -14.511 1.00 91.50 86 GLN A C 1
ATOM 664 O O . GLN A 1 86 ? 7.631 1.598 -14.154 1.00 91.50 86 GLN A O 1
ATOM 669 N N . LEU A 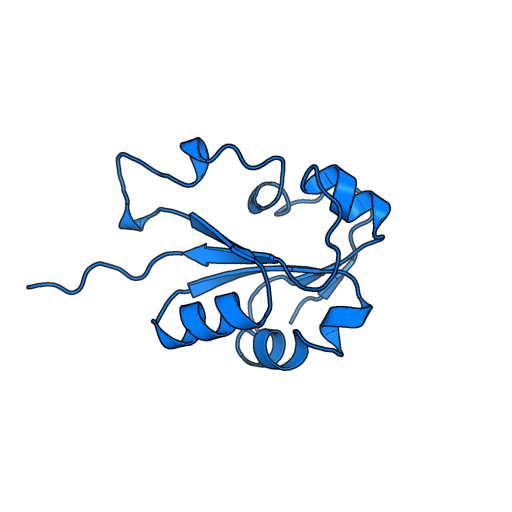1 87 ? 6.325 -0.144 -14.730 1.00 92.06 87 LEU A N 1
ATOM 670 C CA . LEU A 1 87 ? 5.061 0.584 -14.625 1.00 92.06 87 LEU A CA 1
ATOM 671 C C . LEU A 1 87 ? 4.842 1.128 -13.209 1.00 92.06 87 LEU A C 1
ATOM 673 O O . LEU A 1 87 ? 4.535 2.305 -13.036 1.00 92.06 87 LEU A O 1
ATOM 677 N N . LEU A 1 88 ? 5.062 0.284 -12.196 1.00 91.81 88 LEU A N 1
ATOM 678 C CA . LEU A 1 88 ? 4.934 0.682 -10.796 1.00 91.81 88 LEU A CA 1
ATOM 679 C C . LEU A 1 88 ? 5.925 1.793 -10.434 1.00 91.81 88 LEU A C 1
ATOM 681 O O . LEU A 1 88 ? 5.540 2.746 -9.767 1.00 91.81 88 LEU A O 1
ATOM 685 N N . ALA A 1 89 ? 7.170 1.708 -10.910 1.00 90.00 89 ALA A N 1
ATOM 686 C CA . ALA A 1 89 ? 8.170 2.745 -10.673 1.00 90.00 89 ALA A CA 1
ATOM 687 C C . ALA A 1 89 ? 7.837 4.072 -11.371 1.00 90.00 89 ALA A C 1
ATOM 689 O O . ALA A 1 89 ? 8.101 5.136 -10.815 1.00 90.00 89 ALA A O 1
ATOM 690 N N . SER A 1 90 ? 7.253 4.023 -12.571 1.00 90.06 90 SER A N 1
ATOM 691 C CA . SER A 1 90 ? 6.761 5.213 -13.270 1.00 90.06 90 SER A CA 1
ATOM 692 C C . SER A 1 90 ? 5.589 5.866 -12.539 1.00 90.06 90 SER A C 1
ATOM 694 O O . SER A 1 90 ? 5.528 7.089 -12.492 1.00 90.06 90 SER A O 1
ATOM 696 N N . LEU A 1 91 ? 4.692 5.071 -11.946 1.00 88.75 91 LEU A N 1
ATOM 697 C CA . LEU A 1 91 ? 3.552 5.570 -11.172 1.00 88.75 91 LEU A CA 1
ATOM 698 C C . LEU A 1 91 ? 3.993 6.274 -9.879 1.00 88.75 91 LEU A C 1
ATOM 700 O O . LEU A 1 91 ? 3.543 7.381 -9.586 1.00 88.75 91 LEU A O 1
ATOM 704 N N . THR A 1 92 ? 4.871 5.637 -9.103 1.00 86.94 92 THR A N 1
ATOM 705 C CA . THR A 1 92 ? 5.289 6.138 -7.783 1.00 86.94 92 THR A CA 1
ATOM 706 C C . THR A 1 92 ? 6.430 7.155 -7.856 1.00 86.94 92 THR A C 1
ATOM 708 O O . THR A 1 92 ? 6.712 7.839 -6.874 1.00 86.94 92 THR A O 1
ATOM 711 N N . GLY A 1 93 ? 7.120 7.246 -8.996 1.00 87.50 93 GLY A N 1
ATOM 712 C CA . GLY A 1 93 ? 8.326 8.058 -9.169 1.00 87.50 93 GLY A CA 1
ATOM 713 C C . GLY A 1 93 ? 9.597 7.423 -8.591 1.00 87.50 93 GLY A C 1
ATOM 714 O O . GLY A 1 93 ? 10.663 8.036 -8.637 1.00 87.50 93 GLY A O 1
ATOM 715 N N . TYR A 1 94 ? 9.520 6.198 -8.060 1.00 85.69 94 TYR A N 1
ATOM 716 C CA . TYR A 1 94 ? 10.669 5.463 -7.532 1.00 85.69 94 TYR A CA 1
ATOM 717 C C . TYR A 1 94 ? 10.484 3.950 -7.645 1.00 85.69 94 TYR A C 1
ATOM 719 O O . TYR A 1 94 ? 9.383 3.413 -7.633 1.00 85.69 94 TYR A O 1
ATOM 727 N N . THR A 1 95 ? 11.583 3.204 -7.701 1.00 85.94 95 THR A N 1
ATOM 728 C CA . THR A 1 95 ? 11.491 1.743 -7.774 1.00 85.94 95 THR A CA 1
ATOM 729 C C . THR A 1 95 ? 11.143 1.133 -6.417 1.00 85.94 95 THR A C 1
ATOM 731 O O . THR A 1 95 ? 11.933 1.241 -5.478 1.00 85.94 95 THR A O 1
ATOM 734 N N . LEU A 1 96 ? 10.026 0.401 -6.332 1.00 81.56 96 LEU A N 1
ATOM 735 C CA . LEU A 1 96 ? 9.737 -0.455 -5.181 1.00 81.56 96 LEU A CA 1
ATOM 736 C C . LEU A 1 96 ? 10.799 -1.560 -5.126 1.00 81.56 96 LEU A C 1
ATOM 738 O O . LEU A 1 96 ? 10.864 -2.433 -5.990 1.00 81.56 96 LEU A O 1
ATOM 742 N N . THR A 1 97 ? 11.697 -1.496 -4.146 1.00 74.19 97 THR A N 1
ATOM 743 C CA . THR A 1 97 ? 12.809 -2.452 -4.068 1.00 74.19 97 THR A CA 1
ATOM 744 C C . THR A 1 97 ? 12.370 -3.774 -3.457 1.00 74.19 97 THR A C 1
ATOM 746 O O . THR A 1 97 ? 12.755 -4.825 -3.974 1.00 74.19 97 THR A O 1
ATOM 749 N N . ARG A 1 98 ? 11.566 -3.729 -2.387 1.00 68.19 98 ARG A N 1
ATOM 750 C CA . ARG A 1 98 ? 11.011 -4.896 -1.688 1.00 68.19 98 ARG A CA 1
ATOM 751 C C . ARG A 1 98 ? 9.751 -4.526 -0.911 1.00 68.19 98 ARG A C 1
ATOM 753 O O . ARG A 1 98 ? 9.847 -4.078 0.231 1.00 68.19 98 ARG A O 1
ATOM 760 N N . GLY A 1 99 ? 8.588 -4.761 -1.505 1.00 83.19 99 GLY A N 1
ATOM 761 C CA . GLY A 1 99 ? 7.353 -4.814 -0.738 1.00 83.19 99 GLY A CA 1
ATOM 762 C C . GLY A 1 99 ? 6.166 -4.175 -1.430 1.00 83.19 99 GLY A C 1
ATOM 763 O O . GLY A 1 99 ? 5.968 -4.286 -2.637 1.00 83.19 99 GLY A O 1
ATOM 764 N N . VAL A 1 100 ? 5.350 -3.549 -0.600 1.00 92.94 100 VAL A N 1
ATOM 765 C CA . VAL A 1 100 ? 3.990 -3.139 -0.905 1.00 92.94 100 VAL A CA 1
ATOM 766 C C . VAL A 1 100 ? 3.768 -1.738 -0.362 1.00 92.94 100 VAL A C 1
ATOM 768 O O . VAL A 1 100 ? 4.274 -1.389 0.711 1.00 92.94 100 VAL A O 1
ATOM 771 N N . LEU A 1 101 ? 3.021 -0.949 -1.122 1.00 93.62 101 LEU A N 1
ATOM 772 C CA . LEU A 1 101 ? 2.454 0.307 -0.668 1.00 93.62 101 LEU A CA 1
ATOM 773 C C . LEU A 1 101 ? 1.005 0.068 -0.283 1.00 93.62 101 LEU A C 1
ATOM 775 O O . LEU A 1 101 ? 0.281 -0.642 -0.980 1.00 93.62 101 LEU A O 1
ATOM 779 N N . CYS A 1 102 ? 0.577 0.679 0.812 1.00 93.50 102 CYS A N 1
ATOM 780 C CA . CYS A 1 102 ? -0.820 0.692 1.205 1.00 93.50 102 CYS A CA 1
ATOM 781 C C . CYS A 1 102 ? -1.278 2.124 1.386 1.00 93.50 102 CYS A C 1
ATOM 783 O O . CYS A 1 102 ? -0.732 2.846 2.218 1.00 93.50 102 CYS A O 1
ATOM 785 N N . ALA A 1 103 ? -2.322 2.509 0.665 1.00 92.44 103 ALA A N 1
ATOM 786 C CA . ALA A 1 103 ? -3.044 3.721 0.988 1.00 92.44 103 ALA A CA 1
ATOM 787 C C . ALA A 1 103 ? -3.929 3.461 2.207 1.00 92.44 103 ALA A C 1
ATOM 789 O O . ALA A 1 103 ? -4.647 2.456 2.255 1.00 92.44 103 ALA A O 1
ATOM 790 N N . MET A 1 104 ? -3.856 4.337 3.205 1.00 91.56 104 MET A N 1
ATOM 791 C CA . MET A 1 104 ? -4.554 4.159 4.474 1.00 91.56 104 MET A CA 1
ATOM 792 C C . MET A 1 104 ? -5.200 5.456 4.953 1.00 91.56 104 MET A C 1
ATOM 794 O O . MET A 1 104 ? -4.655 6.543 4.765 1.00 91.56 104 MET A O 1
ATOM 798 N N . ARG A 1 105 ? -6.344 5.328 5.628 1.00 88.81 105 ARG A N 1
ATOM 799 C CA . ARG A 1 105 ? -7.015 6.413 6.348 1.00 88.81 105 ARG A CA 1
ATOM 800 C C . ARG A 1 105 ? -6.706 6.321 7.839 1.00 88.81 105 ARG A C 1
ATOM 802 O O . ARG A 1 105 ? -6.689 5.230 8.418 1.00 88.81 105 ARG A O 1
ATOM 809 N N . ARG A 1 106 ? -6.472 7.479 8.459 1.00 84.62 106 ARG A N 1
ATOM 810 C CA . ARG A 1 106 ? -6.278 7.585 9.911 1.00 84.62 106 ARG A CA 1
ATOM 811 C C . ARG A 1 106 ? -7.580 7.269 10.660 1.00 84.62 106 ARG A C 1
ATOM 813 O O . ARG A 1 106 ? -8.648 7.639 10.176 1.00 84.62 106 ARG A O 1
ATOM 820 N N . PRO A 1 107 ? -7.521 6.599 11.823 1.00 81.00 107 PRO A N 1
ATOM 821 C CA . PRO A 1 107 ? -8.696 6.463 12.672 1.00 81.00 107 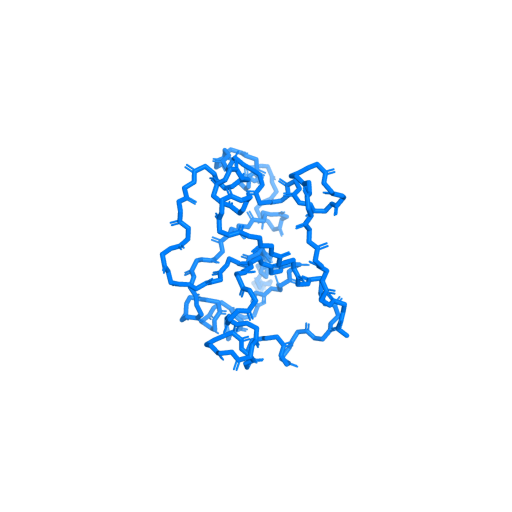PRO A CA 1
ATOM 822 C C . PRO A 1 107 ? -9.154 7.842 13.161 1.00 81.00 107 PRO A C 1
ATOM 824 O O . PRO A 1 107 ? -8.336 8.749 13.338 1.00 81.00 107 PRO A O 1
ATOM 827 N N . LEU A 1 108 ? -10.459 7.985 13.405 1.00 74.06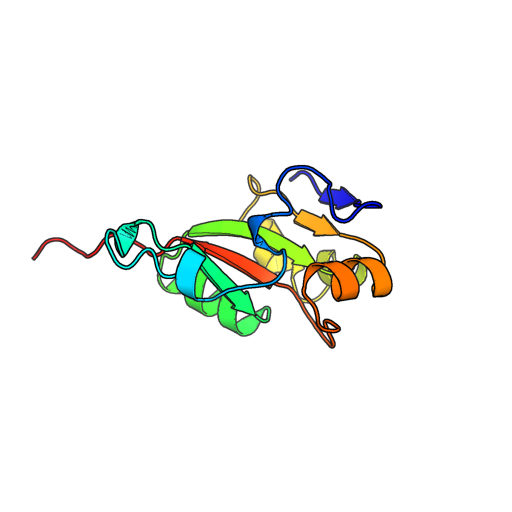 108 LEU A N 1
ATOM 828 C CA . LEU A 1 108 ? -11.000 9.186 14.037 1.00 74.06 108 LEU A CA 1
ATOM 829 C C . LEU A 1 108 ? -10.333 9.392 15.408 1.00 74.06 108 LEU A C 1
ATOM 831 O O . LEU A 1 108 ? -10.089 8.403 16.114 1.00 74.06 108 LEU A O 1
ATOM 835 N N . PRO A 1 109 ? -10.043 10.646 15.807 1.00 68.56 109 PRO A N 1
ATOM 836 C CA . PRO A 1 109 ? -9.593 10.914 17.161 1.00 68.56 109 PRO A CA 1
ATOM 837 C C . PRO A 1 109 ? -10.603 10.319 18.142 1.00 68.56 109 PRO A C 1
ATOM 839 O O . PRO A 1 109 ? -11.815 10.461 17.965 1.00 68.56 109 PRO A O 1
ATOM 842 N N . ARG A 1 110 ? -10.110 9.616 19.168 1.00 63.25 110 ARG A N 1
ATOM 843 C CA . ARG A 1 110 ? -10.996 9.133 20.229 1.00 63.25 110 ARG A CA 1
ATOM 844 C C . ARG A 1 110 ? -11.653 10.354 20.883 1.00 63.25 110 ARG A C 1
ATOM 846 O O . ARG A 1 110 ? -10.913 11.278 21.230 1.00 63.25 110 ARG A O 1
ATOM 853 N N . PRO A 1 111 ? -12.989 10.381 21.036 1.00 59.62 111 PRO A N 1
ATOM 854 C CA . PRO A 1 111 ? -13.624 11.424 21.828 1.00 59.62 111 PRO A CA 1
ATOM 855 C C . PRO A 1 111 ? -13.032 11.393 23.244 1.00 59.62 111 PRO A C 1
ATOM 857 O O . PRO A 1 111 ? -12.771 10.307 23.774 1.00 59.62 111 PRO A O 1
ATOM 860 N N . LEU A 1 112 ? -12.740 12.582 23.781 1.00 62.34 112 LEU A N 1
ATOM 861 C CA . LEU A 1 112 ? -12.265 12.775 25.155 1.00 62.34 112 LEU A CA 1
ATOM 862 C C . LEU A 1 112 ? -13.337 12.374 26.171 1.00 62.34 112 LEU A C 1
ATOM 864 O O . LEU A 1 112 ? -14.531 12.618 25.884 1.00 62.34 112 LEU A O 1
#

Radius of gyration: 13.8 Å; chains: 1; bounding box: 26×36×43 Å

Foldseek 3Di:
DDAAEDPALPPPPLVLQAADDVVVQPPVVCLQARKDKQDALVRLVVCVVVVKAWAEKEDAPCQCVNSCVVVCVVRVPHYYYHYDQVNSCNRNVHGNPDHMITIIGDHDPDDD

Secondary structure (DSSP, 8-state):
--EEE-S-TTSTT-GGGSS--HHHHS-TT-GGG-EEEEESHHHHHHHHHTTPEEEEEEE-HHHHTTTTHHHHHT-TTS-EEE--HHHHHHHHSS---SSEEEEEEPPPPPP-

pLDDT: mean 84.07, std 13.32, range [50.06, 95.5]

Sequence (112 aa):
MPIIEINDINAPGLEIFSTLTEAQLRNELEPEKGIFIAESPKVIRVALQAGYQTLALLCENRHIQGDAADIIERCPDIPVYTGSRQLLASLTGYTLTRGVLCAMRRPLPRPL